Protein AF-A0A2G9T504-F1 (afdb_monomer_lite)

InterPro domains:
  IPR013785 Aldolase-type TIM barrel [G3DSA:3.20.20.70] (1-102)
  IPR051799 NADH-dependent flavin oxidoreductase [PTHR43656] (2-102)

pLDDT: mean 88.94, std 10.38, range [57.66, 97.56]

Structure (mmCIF, N/CA/C/O backbone):
data_AF-A0A2G9T504-F1
#
_entry.id   AF-A0A2G9T504-F1
#
loop_
_atom_site.group_PDB
_atom_site.id
_atom_site.type_symbol
_atom_site.label_atom_id
_atom_site.label_alt_id
_atom_site.label_comp_id
_atom_site.label_asym_id
_atom_site.label_entity_id
_atom_site.label_seq_id
_atom_site.pdbx_PDB_ins_code
_atom_site.Cartn_x
_atom_site.Cartn_y
_atom_site.Cartn_z
_atom_site.occupancy
_atom_site.B_iso_or_equiv
_atom_site.auth_seq_id
_atom_site.auth_comp_id
_atom_site.auth_asym_id
_atom_site.auth_atom_id
_atom_site.pdbx_PDB_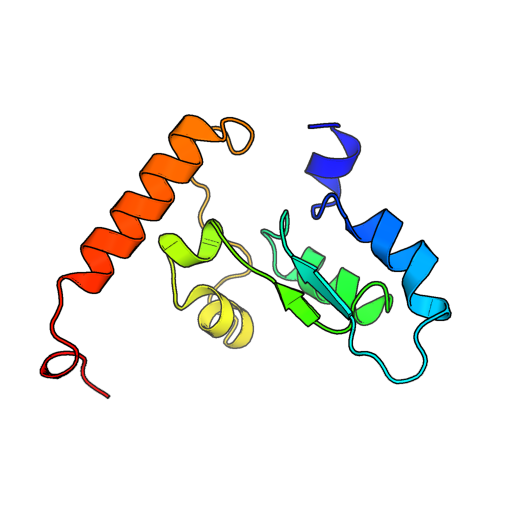model_num
ATOM 1 N N . MET A 1 1 ? 15.976 3.935 4.493 1.00 59.19 1 MET A N 1
ATOM 2 C CA . MET A 1 1 ? 14.918 3.725 5.520 1.00 59.19 1 MET A CA 1
ATOM 3 C C . MET A 1 1 ? 15.498 3.010 6.753 1.00 59.19 1 MET A C 1
ATOM 5 O O . MET A 1 1 ? 16.526 2.368 6.602 1.00 59.19 1 MET A O 1
ATOM 9 N N . ARG A 1 2 ? 14.912 3.111 7.965 1.00 67.88 2 ARG A N 1
ATOM 10 C CA . ARG A 1 2 ? 15.377 2.318 9.135 1.00 67.88 2 ARG A CA 1
ATOM 11 C C . ARG A 1 2 ? 15.087 0.824 8.917 1.00 67.88 2 ARG A C 1
ATOM 13 O O . ARG A 1 2 ? 14.008 0.484 8.430 1.00 67.88 2 ARG A O 1
ATOM 20 N N . ASP A 1 3 ? 15.984 -0.072 9.330 1.00 62.00 3 ASP A N 1
ATOM 21 C CA . ASP A 1 3 ? 15.819 -1.526 9.125 1.00 62.00 3 ASP A CA 1
ATOM 22 C C . ASP A 1 3 ? 14.589 -2.116 9.827 1.00 62.00 3 ASP A C 1
ATOM 24 O O . ASP A 1 3 ? 13.943 -3.027 9.308 1.00 62.00 3 ASP A O 1
ATOM 28 N N . SER A 1 4 ? 14.199 -1.563 10.978 1.00 59.50 4 SER A N 1
ATOM 29 C CA . SER A 1 4 ? 12.971 -1.965 11.675 1.00 59.50 4 SER A CA 1
ATOM 30 C C . SER A 1 4 ? 11.702 -1.624 10.889 1.00 59.50 4 SER A C 1
ATOM 32 O O . SER A 1 4 ? 10.693 -2.310 11.040 1.00 59.50 4 SER A O 1
ATOM 34 N N . THR A 1 5 ? 11.742 -0.595 10.035 1.00 60.25 5 THR A N 1
ATOM 35 C CA . THR A 1 5 ? 10.657 -0.252 9.107 1.00 60.25 5 THR A CA 1
ATOM 36 C C . THR A 1 5 ? 10.676 -1.153 7.874 1.00 60.25 5 THR A C 1
ATOM 38 O O . THR A 1 5 ? 9.617 -1.527 7.383 1.00 60.25 5 THR A O 1
ATOM 41 N N . ARG A 1 6 ? 11.862 -1.562 7.395 1.00 61.19 6 ARG A N 1
ATOM 42 C CA . ARG A 1 6 ? 11.978 -2.546 6.299 1.00 61.19 6 ARG A CA 1
ATOM 43 C C . ARG A 1 6 ? 11.379 -3.893 6.696 1.00 61.19 6 ARG A C 1
ATOM 45 O O . ARG A 1 6 ? 10.649 -4.476 5.908 1.00 61.19 6 ARG A O 1
ATOM 52 N N . LYS A 1 7 ? 11.642 -4.355 7.923 1.00 61.25 7 LYS A N 1
ATOM 53 C CA . LYS A 1 7 ? 11.124 -5.638 8.431 1.00 61.25 7 LYS A CA 1
ATOM 54 C C . LYS A 1 7 ? 9.631 -5.632 8.762 1.00 61.25 7 LYS A C 1
ATOM 56 O O . LYS A 1 7 ? 9.013 -6.685 8.698 1.00 61.25 7 LYS A O 1
ATOM 61 N N . ARG A 1 8 ? 9.067 -4.489 9.167 1.00 60.16 8 ARG A N 1
ATOM 62 C CA . ARG A 1 8 ? 7.657 -4.398 9.590 1.00 60.16 8 ARG A CA 1
ATOM 63 C C . ARG A 1 8 ? 6.700 -3.968 8.484 1.00 60.16 8 ARG A C 1
ATOM 65 O O . ARG A 1 8 ? 5.498 -4.091 8.681 1.00 60.16 8 ARG A O 1
ATOM 72 N N . GLU A 1 9 ? 7.234 -3.515 7.348 1.00 71.31 9 GLU A N 1
ATOM 73 C CA . GLU A 1 9 ? 6.478 -2.810 6.311 1.00 71.31 9 GLU A CA 1
ATOM 74 C C . GLU A 1 9 ? 5.777 -1.551 6.883 1.00 71.31 9 GLU A C 1
ATOM 76 O O . GLU A 1 9 ? 5.686 -1.352 8.089 1.00 71.31 9 GLU A O 1
ATOM 81 N N . ALA A 1 10 ? 5.347 -0.628 6.023 1.00 77.38 10 ALA A N 1
ATOM 82 C CA . ALA A 1 10 ? 4.589 0.576 6.410 1.00 77.38 10 ALA A CA 1
ATOM 83 C C . ALA A 1 10 ? 5.239 1.531 7.452 1.00 77.38 10 ALA A C 1
ATOM 85 O O . ALA A 1 10 ? 4.978 1.490 8.653 1.00 77.38 10 ALA A O 1
ATOM 86 N N . PHE A 1 11 ? 5.999 2.520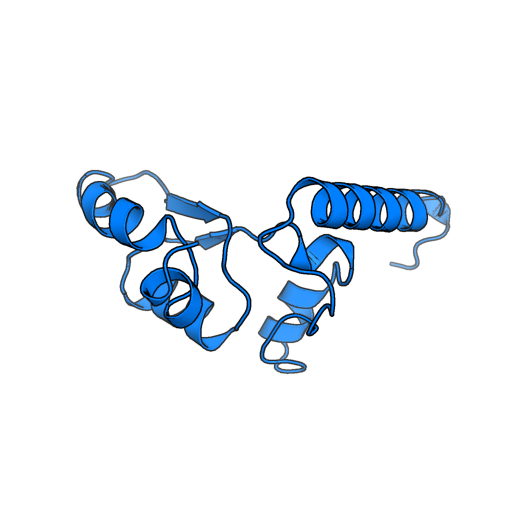 6.958 1.00 82.50 11 PHE A N 1
ATOM 87 C CA . PHE A 1 11 ? 6.631 3.584 7.764 1.00 82.50 11 PHE A CA 1
ATOM 88 C C . PHE A 1 11 ? 5.669 4.331 8.703 1.00 82.50 11 PHE A C 1
ATOM 90 O O . PHE A 1 11 ? 6.046 4.670 9.821 1.00 82.50 11 PHE A O 1
ATOM 97 N N . PHE A 1 12 ? 4.431 4.568 8.267 1.00 87.12 12 PHE A N 1
ATOM 98 C CA . PHE A 1 12 ? 3.448 5.343 9.026 1.00 87.12 12 PHE A CA 1
ATOM 99 C C . PHE A 1 12 ? 2.621 4.517 10.015 1.00 87.12 12 PHE A C 1
ATOM 101 O O . PHE A 1 12 ? 1.802 5.096 10.725 1.00 87.12 12 PHE A O 1
ATOM 108 N N . LEU A 1 13 ? 2.818 3.198 10.094 1.00 89.25 13 LEU A N 1
ATOM 109 C CA . LEU A 1 13 ? 1.950 2.334 10.893 1.00 89.25 13 LEU A CA 1
ATOM 110 C C . LEU A 1 13 ? 2.031 2.646 12.395 1.00 89.25 13 LEU A C 1
ATOM 112 O O . LEU A 1 13 ? 1.001 2.832 13.031 1.00 89.25 13 LEU A O 1
ATOM 116 N N . GLU A 1 14 ? 3.238 2.839 12.940 1.00 88.62 14 GLU A N 1
ATOM 117 C CA . GLU A 1 14 ? 3.418 3.219 14.355 1.00 88.62 14 GLU A CA 1
ATOM 118 C C . GLU A 1 14 ? 2.788 4.579 14.688 1.00 88.62 14 GLU A C 1
ATOM 120 O O . GLU A 1 14 ? 2.358 4.833 15.814 1.00 88.62 14 GLU A O 1
ATOM 125 N N . PHE A 1 15 ? 2.776 5.496 13.719 1.00 90.06 15 PHE A N 1
ATOM 126 C CA . PHE A 1 15 ? 2.121 6.786 13.889 1.00 90.06 15 PHE A CA 1
ATOM 127 C C . PHE A 1 15 ? 0.601 6.619 13.865 1.00 90.06 15 PHE A C 1
ATOM 129 O O . PHE A 1 15 ? -0.080 7.163 14.734 1.00 90.06 15 PHE A O 1
ATOM 136 N N . ALA A 1 16 ? 0.086 5.822 12.925 1.00 91.94 16 ALA A N 1
ATOM 137 C CA . ALA A 1 16 ? -1.330 5.502 12.814 1.00 91.94 16 ALA A CA 1
ATOM 138 C C . ALA A 1 16 ? -1.865 4.863 14.103 1.00 91.94 16 ALA A C 1
ATOM 140 O O . ALA A 1 16 ? -2.862 5.338 14.637 1.00 91.94 16 ALA A O 1
ATOM 141 N N . GLU A 1 17 ? -1.145 3.900 14.682 1.00 91.62 17 GLU A N 1
ATOM 142 C CA . GLU A 1 17 ? -1.490 3.252 15.958 1.00 91.62 17 GLU A CA 1
ATOM 143 C C . GLU A 1 17 ? -1.688 4.247 17.105 1.00 91.62 17 GLU A C 1
ATOM 145 O O . GLU A 1 17 ? -2.605 4.104 17.913 1.00 91.62 17 GLU A O 1
ATOM 150 N N . LYS A 1 18 ? -0.859 5.294 17.163 1.00 92.56 18 LYS A N 1
ATOM 151 C CA . LYS A 1 18 ? -0.930 6.308 18.224 1.00 92.56 18 LYS A CA 1
ATOM 152 C C . LYS A 1 18 ? -2.112 7.256 18.057 1.00 92.56 18 LYS A C 1
ATOM 154 O O . LYS A 1 18 ? -2.680 7.696 19.054 1.00 92.56 18 LYS A O 1
ATOM 159 N N . ILE A 1 19 ? -2.479 7.591 16.819 1.00 92.12 19 ILE A N 1
ATOM 160 C CA . ILE A 1 19 ? -3.541 8.572 16.544 1.00 92.12 19 ILE A CA 1
ATOM 161 C C . ILE A 1 19 ? -4.916 7.925 16.344 1.00 92.12 19 ILE A C 1
ATOM 163 O O . ILE A 1 19 ? -5.933 8.561 16.626 1.00 92.12 19 ILE A O 1
ATOM 167 N N . ARG A 1 20 ? -4.978 6.660 15.901 1.00 92.69 20 ARG A N 1
ATOM 168 C CA . ARG A 1 20 ? -6.224 5.938 15.597 1.00 92.69 20 ARG A CA 1
ATOM 169 C C . ARG A 1 20 ? -7.241 5.960 16.745 1.00 92.69 20 ARG A C 1
ATOM 171 O O . ARG A 1 20 ? -8.428 6.137 16.455 1.00 92.69 20 ARG A O 1
ATOM 178 N N . PRO A 1 21 ? -6.859 5.830 18.033 1.00 92.50 21 PRO A N 1
ATOM 179 C CA . PRO A 1 21 ? -7.818 5.856 19.140 1.00 92.50 21 PRO A CA 1
ATOM 180 C C . PRO A 1 21 ? -8.596 7.172 19.277 1.00 92.50 21 PRO A C 1
ATOM 182 O O . PRO A 1 21 ? -9.700 7.172 19.832 1.00 92.50 21 PRO A O 1
ATOM 185 N N . VAL A 1 22 ? -8.048 8.283 18.773 1.00 94.38 22 VAL A N 1
ATOM 186 C CA . VAL A 1 22 ? -8.686 9.609 18.807 1.00 94.38 22 VAL A CA 1
ATOM 187 C C . VAL A 1 22 ? -9.847 9.683 17.808 1.00 94.38 22 VAL A C 1
ATOM 189 O O . VAL A 1 22 ? -10.848 10.356 18.053 1.00 94.38 22 VAL A O 1
ATOM 192 N N . PHE A 1 23 ? -9.772 8.931 16.710 1.00 93.06 23 PHE A N 1
ATOM 193 C CA . PHE A 1 23 ? -10.794 8.911 15.670 1.00 93.06 23 PHE A CA 1
ATOM 194 C C . PHE A 1 23 ? -11.937 7.948 16.014 1.00 93.06 23 PHE A C 1
ATOM 196 O O . PHE A 1 23 ? -11.771 6.729 16.047 1.00 93.06 23 PHE A O 1
ATOM 203 N N . LYS A 1 24 ? -13.131 8.499 16.270 1.00 90.62 24 LYS A N 1
ATOM 204 C CA . LYS A 1 24 ? -14.330 7.705 16.614 1.00 90.62 24 LYS A CA 1
ATOM 205 C C . LYS A 1 24 ? -15.232 7.388 15.424 1.00 90.62 24 LYS A C 1
ATOM 207 O O . LYS A 1 24 ? -15.891 6.359 15.429 1.00 90.62 24 LYS A O 1
ATOM 212 N N . LYS A 1 25 ? -15.275 8.276 14.429 1.00 95.06 25 LYS A N 1
ATOM 213 C CA . LYS A 1 25 ? -16.122 8.144 13.228 1.00 95.06 25 LYS A CA 1
ATOM 214 C C . LYS A 1 25 ? -15.329 8.195 11.919 1.00 95.06 25 LYS A C 1
ATOM 216 O O . LYS A 1 25 ? -15.893 7.952 10.860 1.00 95.06 25 LYS A O 1
ATOM 221 N N . THR A 1 26 ? -14.049 8.553 11.989 1.00 95.50 26 THR A N 1
ATOM 222 C CA . THR A 1 26 ? -13.186 8.704 10.815 1.00 95.50 26 THR A CA 1
ATOM 223 C C . THR A 1 26 ? -12.556 7.366 10.471 1.00 95.50 26 THR A C 1
ATOM 225 O O . THR A 1 26 ? -11.981 6.729 11.351 1.00 95.50 26 THR A O 1
ATOM 228 N N . VAL A 1 27 ? -12.640 6.986 9.198 1.00 95.31 27 VAL A N 1
ATOM 229 C CA . VAL A 1 27 ? -11.956 5.811 8.654 1.00 95.31 27 VAL A CA 1
ATOM 230 C C . VAL A 1 27 ? -10.505 6.182 8.355 1.00 95.31 27 VAL A C 1
ATOM 232 O O . VAL A 1 27 ? -10.239 7.152 7.645 1.00 95.31 27 VAL A O 1
ATOM 235 N N . VAL A 1 28 ? -9.565 5.426 8.907 1.00 94.69 28 VAL A N 1
ATOM 236 C CA . VAL A 1 28 ? -8.126 5.657 8.793 1.00 94.69 28 VAL A CA 1
ATOM 237 C C . VAL A 1 28 ? -7.543 4.729 7.735 1.00 94.69 28 VAL A C 1
ATOM 239 O O . VAL A 1 28 ? -7.644 3.507 7.841 1.00 94.69 28 VAL A O 1
ATOM 242 N N . TYR A 1 29 ? -6.893 5.318 6.734 1.00 95.44 29 TYR A N 1
ATOM 243 C CA . TYR A 1 29 ? -6.152 4.599 5.701 1.00 95.44 29 TYR A CA 1
ATOM 244 C C . TYR A 1 29 ? -4.659 4.856 5.886 1.00 95.44 29 TYR A C 1
ATOM 246 O O . TYR A 1 29 ? -4.222 6.009 5.880 1.00 95.44 29 TYR A O 1
ATOM 254 N N . VAL A 1 30 ? -3.8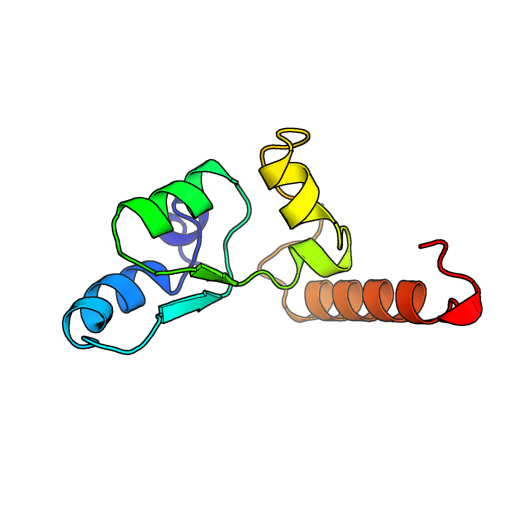61 3.795 5.985 1.00 95.06 30 VAL A N 1
ATOM 255 C CA . VAL A 1 30 ? -2.399 3.896 5.959 1.00 95.06 30 VAL A CA 1
ATOM 256 C C . VAL A 1 30 ? -1.917 3.566 4.557 1.00 95.06 30 VAL A C 1
ATOM 258 O O . VAL A 1 30 ? -2.143 2.473 4.040 1.00 95.06 30 VAL A O 1
ATOM 261 N N . THR A 1 31 ? -1.243 4.531 3.934 1.00 92.62 31 THR A N 1
ATOM 262 C CA . THR A 1 31 ? -0.696 4.385 2.583 1.00 92.62 31 THR A CA 1
ATOM 263 C C . THR A 1 31 ? 0.822 4.326 2.623 1.00 92.62 31 THR A C 1
ATOM 265 O O . THR A 1 31 ? 1.477 5.178 3.223 1.00 92.62 31 THR A O 1
ATOM 268 N N . GLY A 1 32 ? 1.378 3.353 1.903 1.00 86.06 32 GLY A N 1
ATOM 269 C CA . GLY A 1 32 ? 2.811 3.254 1.650 1.00 86.06 32 GLY A CA 1
ATOM 270 C C . GLY A 1 32 ? 3.530 2.224 2.517 1.00 86.06 32 GLY A C 1
ATOM 271 O O . GLY A 1 32 ? 3.233 2.026 3.687 1.00 86.06 32 GLY A O 1
ATOM 272 N N . GLY A 1 33 ? 4.512 1.559 1.910 1.00 87.94 33 GLY A N 1
ATOM 273 C CA . GLY A 1 33 ? 5.375 0.576 2.565 1.00 87.94 33 GLY A CA 1
ATOM 274 C C . GLY A 1 33 ? 4.820 -0.849 2.630 1.00 87.94 33 GLY A C 1
ATOM 275 O O . GLY A 1 33 ? 5.626 -1.752 2.809 1.00 87.94 33 GLY A O 1
ATOM 276 N N . PHE A 1 34 ? 3.515 -1.067 2.438 1.00 93.62 34 PHE A N 1
ATOM 277 C CA . PHE A 1 34 ? 2.934 -2.411 2.346 1.00 93.62 34 PHE A CA 1
ATOM 278 C C . PHE A 1 34 ? 3.335 -3.130 1.053 1.00 93.62 34 PHE A C 1
ATOM 280 O O . PHE A 1 34 ? 3.296 -2.553 -0.040 1.00 93.62 34 PHE A O 1
ATOM 287 N N . ARG A 1 35 ? 3.715 -4.400 1.189 1.00 93.56 35 ARG A N 1
ATOM 288 C CA . ARG A 1 35 ? 4.164 -5.293 0.114 1.00 93.56 35 ARG A CA 1
ATOM 289 C C . ARG A 1 35 ? 3.567 -6.686 0.231 1.00 93.56 35 ARG A C 1
ATOM 291 O O . ARG A 1 35 ? 3.372 -7.314 -0.805 1.00 93.56 35 ARG A O 1
ATOM 298 N N . THR A 1 36 ? 3.266 -7.161 1.436 1.00 95.31 36 THR A N 1
ATOM 299 C CA . THR A 1 36 ? 2.797 -8.533 1.659 1.00 95.31 36 THR A CA 1
ATOM 300 C C . THR A 1 36 ? 1.393 -8.574 2.258 1.00 95.31 36 THR A C 1
ATOM 302 O O . THR A 1 36 ? 1.019 -7.744 3.086 1.00 95.31 36 THR A O 1
ATOM 305 N N . ALA A 1 37 ? 0.596 -9.560 1.847 1.00 96.25 37 ALA A N 1
ATOM 306 C CA . ALA A 1 37 ? -0.756 -9.769 2.353 1.00 96.25 37 ALA A CA 1
ATOM 307 C C . ALA A 1 37 ? -0.787 -10.001 3.879 1.00 96.25 37 ALA A C 1
ATOM 309 O O . ALA A 1 37 ? -1.621 -9.380 4.535 1.00 96.25 37 ALA A O 1
ATOM 310 N N . PRO A 1 38 ? 0.128 -10.784 4.495 1.00 95.50 38 PRO A N 1
ATOM 311 C CA . PRO A 1 38 ? 0.173 -10.916 5.951 1.00 95.50 38 PRO A CA 1
ATOM 312 C C . PRO A 1 38 ? 0.384 -9.587 6.685 1.00 95.50 38 PRO A C 1
ATOM 314 O O . PRO A 1 38 ? -0.285 -9.343 7.686 1.00 95.50 38 PRO A O 1
ATOM 317 N N . ALA A 1 39 ? 1.262 -8.705 6.190 1.00 94.19 39 ALA A N 1
ATOM 318 C CA . ALA A 1 39 ? 1.479 -7.392 6.802 1.00 94.19 39 ALA A CA 1
ATOM 319 C C . ALA A 1 39 ? 0.237 -6.494 6.685 1.00 94.19 39 ALA A C 1
ATOM 321 O O . ALA A 1 39 ? -0.148 -5.838 7.653 1.00 94.19 39 ALA A O 1
ATOM 322 N N . MET A 1 40 ? -0.422 -6.512 5.522 1.00 96.06 40 MET A N 1
ATOM 323 C CA . MET A 1 40 ? -1.678 -5.796 5.281 1.00 96.06 40 MET A CA 1
ATOM 324 C C . MET A 1 40 ? -2.796 -6.275 6.215 1.00 96.06 40 MET A C 1
ATOM 326 O O . MET A 1 40 ? -3.440 -5.465 6.875 1.00 96.06 40 MET A O 1
ATOM 330 N N . VAL A 1 41 ? -2.998 -7.592 6.308 1.00 95.75 41 VAL A N 1
ATOM 331 C CA . VAL A 1 41 ? -4.014 -8.203 7.177 1.00 95.75 41 VAL A CA 1
ATOM 332 C C . VAL A 1 41 ? -3.735 -7.879 8.639 1.00 95.75 41 VAL A C 1
ATOM 334 O O . VAL A 1 41 ? -4.642 -7.455 9.350 1.00 95.75 41 VAL A O 1
ATOM 337 N N . LYS A 1 42 ? -2.480 -8.012 9.081 1.00 94.56 42 LYS A N 1
ATOM 338 C CA . LYS A 1 42 ? -2.082 -7.694 10.455 1.00 94.56 42 LYS A CA 1
ATOM 339 C C . LYS A 1 42 ? -2.395 -6.239 10.813 1.00 94.56 42 LYS A C 1
ATOM 341 O O . LYS A 1 42 ? -2.992 -5.998 11.852 1.00 94.56 42 LYS A O 1
ATOM 346 N N . ALA A 1 43 ? -2.062 -5.284 9.943 1.00 94.56 43 ALA A N 1
ATOM 347 C CA . ALA A 1 43 ? -2.333 -3.864 10.182 1.00 94.56 43 ALA A CA 1
ATOM 348 C C . ALA A 1 43 ? -3.829 -3.546 10.365 1.00 94.56 43 ALA A C 1
ATOM 350 O O . ALA A 1 43 ? -4.175 -2.656 11.143 1.00 94.56 43 ALA A O 1
ATOM 351 N N . VAL A 1 44 ? -4.709 -4.269 9.663 1.00 95.31 44 VAL A N 1
ATOM 352 C CA . VAL A 1 44 ? -6.165 -4.122 9.808 1.00 95.31 44 VAL A CA 1
ATOM 353 C C . VAL A 1 44 ? -6.669 -4.815 11.075 1.00 95.31 44 VAL A C 1
ATOM 355 O O . VAL A 1 44 ? -7.422 -4.217 11.839 1.00 95.31 44 VAL A O 1
ATOM 358 N N . LEU A 1 45 ? -6.239 -6.055 11.333 1.00 95.88 45 LEU A N 1
ATOM 359 C CA . LEU A 1 45 ? -6.672 -6.828 12.505 1.00 95.88 45 LEU A CA 1
ATOM 360 C C . LEU A 1 45 ? -6.218 -6.208 13.830 1.00 95.88 45 LEU A C 1
ATOM 362 O O . LEU A 1 45 ? -6.968 -6.241 14.803 1.00 95.88 45 LEU A O 1
ATOM 366 N N . ASP A 1 46 ? -5.033 -5.602 13.858 1.00 93.69 46 ASP A N 1
ATOM 367 C CA . ASP A 1 46 ? -4.517 -4.894 15.033 1.00 93.69 46 ASP A CA 1
ATOM 368 C C . ASP A 1 46 ? -5.244 -3.558 15.282 1.00 93.69 46 ASP A C 1
ATOM 370 O O . ASP A 1 46 ? -5.034 -2.908 16.306 1.00 93.69 46 ASP A O 1
ATOM 374 N N . GLY A 1 47 ? -6.104 -3.121 14.354 1.00 92.44 47 GLY A N 1
ATOM 375 C CA . GLY A 1 47 ? -6.815 -1.847 14.437 1.00 92.44 47 GLY A CA 1
ATOM 376 C C . GLY A 1 47 ? -5.928 -0.624 14.190 1.00 92.44 47 GLY A C 1
ATOM 377 O O . GLY A 1 47 ? -6.377 0.504 14.408 1.00 92.44 47 GLY A O 1
ATOM 378 N N . SER A 1 48 ? -4.691 -0.819 13.721 1.00 92.06 48 SER A N 1
ATOM 379 C CA . SER A 1 48 ? -3.750 0.250 13.361 1.00 92.06 48 SER A CA 1
ATOM 380 C C . SER A 1 48 ? -4.280 1.108 12.206 1.00 92.06 48 SER A C 1
ATOM 382 O O . SER A 1 48 ? -3.987 2.301 12.124 1.00 92.06 48 SER A O 1
ATOM 384 N N . THR A 1 49 ? -5.077 0.513 11.315 1.00 94.88 49 THR A N 1
ATOM 385 C CA . THR A 1 49 ? -5.754 1.185 10.203 1.00 94.88 49 THR A CA 1
ATOM 386 C C . THR A 1 49 ? -7.034 0.440 9.832 1.00 94.88 49 THR A C 1
ATOM 388 O O . THR A 1 49 ? -7.114 -0.770 9.998 1.00 94.88 49 THR A O 1
ATOM 391 N N . ASP A 1 50 ? -8.025 1.141 9.287 1.00 95.25 50 ASP A N 1
ATOM 392 C CA . ASP A 1 50 ? -9.260 0.516 8.802 1.00 95.25 50 ASP A CA 1
ATOM 393 C C . ASP A 1 50 ? -9.122 0.005 7.350 1.00 95.25 50 ASP A C 1
ATOM 395 O O . ASP A 1 50 ? -9.882 -0.860 6.921 1.00 95.25 50 ASP A O 1
ATOM 399 N N . ALA A 1 51 ? -8.156 0.525 6.578 1.00 95.12 51 ALA A N 1
ATOM 400 C CA . ALA A 1 51 ? -7.899 0.104 5.201 1.00 95.12 51 ALA A CA 1
ATOM 401 C C . ALA A 1 51 ? -6.459 0.381 4.730 1.00 95.12 51 ALA A C 1
ATOM 403 O O . ALA A 1 51 ? -5.748 1.232 5.267 1.00 95.12 51 ALA A O 1
ATOM 404 N N . ILE A 1 52 ? -6.039 -0.336 3.684 1.00 95.94 52 ILE A N 1
ATOM 405 C CA . ILE A 1 52 ? -4.679 -0.294 3.134 1.00 95.94 52 ILE A CA 1
ATOM 406 C C . ILE A 1 52 ? -4.629 0.545 1.858 1.00 95.94 52 ILE A C 1
ATOM 408 O O . ILE A 1 52 ? -5.362 0.288 0.905 1.00 95.94 52 ILE A O 1
ATOM 412 N N . GLY A 1 53 ? -3.706 1.506 1.811 1.00 95.25 53 GLY A N 1
ATOM 413 C CA . GLY A 1 53 ? -3.362 2.235 0.594 1.00 95.25 53 GLY A CA 1
ATOM 414 C C . GLY A 1 53 ? -2.126 1.658 -0.100 1.00 95.25 53 GLY A C 1
ATOM 415 O O . GLY A 1 53 ? -1.053 1.537 0.502 1.00 95.25 53 GLY A O 1
ATOM 416 N N . LEU A 1 54 ? -2.256 1.361 -1.396 1.00 95.19 54 LEU A N 1
ATOM 417 C CA . LEU A 1 54 ? -1.170 0.891 -2.258 1.00 95.19 54 LEU A CA 1
ATOM 418 C C . LEU A 1 54 ? -0.829 1.936 -3.325 1.00 95.19 54 LEU A C 1
ATOM 420 O O . LEU A 1 54 ? -1.706 2.607 -3.855 1.00 95.19 54 LEU A O 1
ATOM 424 N N . GLY A 1 55 ? 0.466 2.064 -3.627 1.00 93.25 55 GLY A N 1
ATOM 425 C CA . GLY A 1 55 ? 0.992 3.007 -4.622 1.00 93.25 55 GLY A CA 1
ATOM 426 C C . GLY A 1 55 ? 1.897 2.305 -5.633 1.00 93.25 55 GLY A C 1
ATOM 427 O O . GLY A 1 55 ? 1.428 1.612 -6.520 1.00 93.25 55 GLY A O 1
ATOM 428 N N . ARG A 1 56 ? 3.219 2.414 -5.475 1.00 93.25 56 ARG A N 1
ATOM 429 C CA . ARG A 1 56 ? 4.204 1.822 -6.409 1.00 93.25 56 ARG A CA 1
ATOM 430 C C . ARG A 1 56 ? 3.972 0.338 -6.783 1.00 93.25 56 ARG A C 1
ATOM 432 O O . ARG A 1 56 ? 4.180 -0.002 -7.937 1.00 93.25 56 ARG A O 1
ATOM 439 N N . PRO A 1 57 ? 3.537 -0.569 -5.886 1.00 92.88 57 PRO A N 1
ATOM 440 C CA . PRO A 1 57 ? 3.236 -1.949 -6.287 1.00 92.88 57 PRO A CA 1
ATOM 441 C C . PRO A 1 57 ? 2.138 -2.085 -7.352 1.00 92.88 57 PRO A C 1
ATOM 443 O O . PRO A 1 57 ? 2.229 -2.955 -8.209 1.00 92.88 57 PRO A O 1
ATOM 446 N N . ILE A 1 58 ? 1.121 -1.219 -7.324 1.00 94.62 58 ILE A N 1
ATOM 447 C CA . ILE A 1 58 ? -0.029 -1.314 -8.235 1.00 94.62 58 ILE A CA 1
ATOM 448 C C . ILE A 1 58 ? 0.213 -0.620 -9.579 1.00 94.62 58 ILE A C 1
ATOM 450 O O . ILE A 1 58 ? -0.600 -0.752 -10.486 1.00 94.62 58 ILE A O 1
ATOM 454 N N . THR A 1 59 ? 1.328 0.102 -9.744 1.00 94.31 59 THR A N 1
ATOM 455 C CA . THR A 1 59 ? 1.674 0.688 -11.048 1.00 94.31 59 THR A CA 1
ATOM 456 C C . THR A 1 59 ? 2.203 -0.358 -12.019 1.00 94.31 59 THR A C 1
ATOM 458 O O . THR A 1 59 ? 2.004 -0.207 -13.216 1.00 94.31 59 THR A O 1
ATOM 461 N N . ILE A 1 60 ? 2.833 -1.428 -11.522 1.00 91.00 60 ILE A N 1
ATOM 462 C CA . ILE A 1 60 ? 3.250 -2.579 -12.336 1.00 91.00 60 ILE A CA 1
ATOM 463 C C . ILE A 1 60 ? 2.172 -3.665 -12.399 1.00 91.00 60 ILE A C 1
ATOM 465 O O . ILE A 1 60 ? 2.035 -4.334 -13.419 1.00 91.00 60 ILE A O 1
ATOM 469 N N . GLU A 1 61 ? 1.400 -3.830 -11.324 1.00 93.00 61 GLU A N 1
ATOM 470 C CA . GLU A 1 61 ? 0.385 -4.876 -11.199 1.00 93.00 61 GLU A CA 1
ATOM 471 C C . GLU A 1 61 ? -0.933 -4.284 -10.668 1.00 93.00 61 GLU A C 1
ATOM 473 O O . GLU A 1 61 ? -1.223 -4.366 -9.471 1.00 93.00 61 GLU A O 1
ATOM 478 N N . PRO A 1 62 ? -1.746 -3.645 -11.533 1.00 93.31 62 PRO A N 1
ATOM 479 C CA . PRO A 1 62 ? -2.965 -2.951 -11.105 1.00 93.31 62 PRO A CA 1
ATOM 480 C C . PRO A 1 62 ? -4.002 -3.860 -10.447 1.00 93.31 62 PRO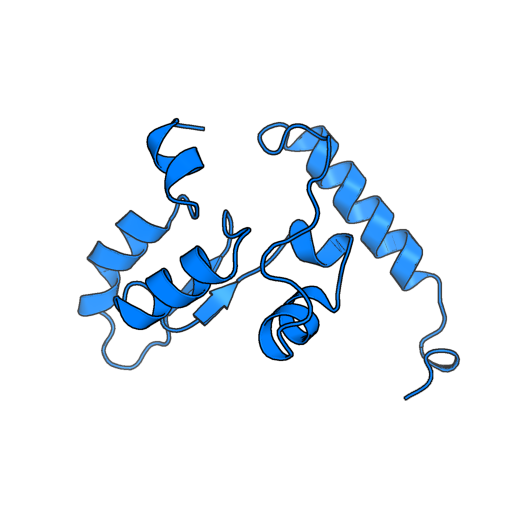 A C 1
ATOM 482 O O . PRO A 1 62 ? -4.786 -3.411 -9.613 1.00 93.31 62 PRO A O 1
ATOM 485 N N . ASP A 1 63 ? -4.012 -5.140 -10.817 1.00 94.69 63 ASP A N 1
ATOM 486 C CA . ASP A 1 63 ? -4.914 -6.153 -10.282 1.00 94.69 63 ASP A CA 1
ATOM 487 C C . ASP A 1 63 ? -4.360 -6.872 -9.042 1.00 94.69 63 ASP A C 1
ATOM 489 O O . ASP A 1 63 ? -5.035 -7.756 -8.512 1.00 94.69 63 ASP A O 1
ATOM 493 N N . LEU A 1 64 ? -3.194 -6.461 -8.520 1.00 96.19 64 LEU A N 1
ATOM 494 C CA . LEU A 1 64 ? -2.587 -7.012 -7.303 1.00 96.19 64 LEU A CA 1
ATOM 495 C C . LEU A 1 64 ? -3.573 -7.112 -6.123 1.00 96.19 64 LEU A C 1
ATOM 497 O O . LEU A 1 64 ? -3.622 -8.175 -5.502 1.00 96.19 64 LEU A O 1
ATOM 501 N N . PRO A 1 65 ? -4.398 -6.090 -5.797 1.00 95.50 65 PRO A N 1
ATOM 502 C CA . PRO A 1 65 ? -5.357 -6.213 -4.700 1.00 95.50 65 PRO A CA 1
ATOM 503 C C . PRO A 1 65 ? -6.354 -7.350 -4.938 1.00 95.50 65 PRO A C 1
ATOM 505 O O . PRO A 1 65 ? -6.657 -8.117 -4.029 1.00 95.50 65 PRO A O 1
ATOM 508 N N . ALA A 1 66 ? -6.829 -7.496 -6.176 1.00 96.62 66 ALA A N 1
ATOM 509 C CA . ALA A 1 66 ? -7.771 -8.544 -6.535 1.00 96.62 66 ALA A CA 1
ATOM 510 C C . ALA A 1 66 ? -7.110 -9.931 -6.496 1.00 96.62 66 ALA A C 1
ATOM 512 O O . ALA A 1 66 ? -7.717 -10.869 -5.987 1.00 96.62 66 ALA A O 1
ATOM 513 N N . LYS A 1 67 ? -5.858 -10.058 -6.955 1.00 97.19 67 LYS A N 1
ATOM 514 C CA . LYS A 1 67 ? -5.075 -11.301 -6.855 1.00 97.19 67 LYS A CA 1
ATOM 515 C C . LYS A 1 67 ? -4.845 -11.728 -5.408 1.00 97.19 67 LYS A C 1
ATOM 517 O O . LYS A 1 67 ? -5.031 -12.899 -5.089 1.00 97.19 67 LYS A O 1
ATOM 522 N N . ILE A 1 68 ? -4.509 -10.784 -4.523 1.00 96.88 68 ILE A N 1
ATOM 523 C CA . ILE A 1 68 ? -4.381 -11.041 -3.080 1.00 96.88 68 ILE A CA 1
ATOM 524 C C . ILE A 1 68 ? -5.709 -11.550 -2.510 1.00 96.88 68 ILE A C 1
ATOM 526 O O . ILE A 1 68 ? -5.732 -12.576 -1.836 1.00 96.88 68 ILE A O 1
ATOM 530 N N . LEU A 1 69 ? -6.823 -10.876 -2.816 1.00 95.44 69 LEU A N 1
ATOM 531 C CA . LEU A 1 69 ? -8.149 -11.265 -2.324 1.00 95.44 69 LEU A CA 1
ATOM 532 C C . LEU A 1 69 ? -8.622 -12.622 -2.867 1.00 95.44 69 LEU A C 1
ATOM 534 O O . LEU A 1 69 ? -9.348 -13.330 -2.174 1.00 95.44 69 LEU A O 1
ATOM 538 N N . ARG A 1 70 ? -8.204 -13.003 -4.080 1.00 97.56 70 ARG A N 1
ATOM 539 C CA . ARG A 1 70 ? -8.469 -14.329 -4.667 1.00 97.56 70 ARG A CA 1
ATOM 540 C C . ARG A 1 70 ? -7.499 -15.418 -4.193 1.00 97.56 70 ARG A C 1
ATOM 542 O O . ARG A 1 70 ? -7.693 -16.578 -4.535 1.00 97.56 70 ARG A O 1
ATOM 549 N N . GLY A 1 71 ? -6.471 -15.070 -3.417 1.00 96.06 71 GLY A N 1
ATOM 550 C CA . GLY A 1 71 ? -5.443 -16.012 -2.966 1.00 96.06 71 GLY A CA 1
ATOM 551 C C . GLY A 1 71 ? -4.461 -16.443 -4.062 1.00 96.06 71 GLY A C 1
ATOM 552 O O . GLY A 1 71 ? -3.754 -17.431 -3.892 1.00 96.06 71 GLY A O 1
ATOM 553 N N . GLU A 1 72 ? -4.398 -15.717 -5.179 1.00 97.56 72 GLU A N 1
ATOM 554 C CA . GLU A 1 72 ? -3.498 -16.010 -6.305 1.00 97.56 72 GLU A CA 1
ATOM 555 C C . GLU A 1 72 ? -2.047 -15.606 -6.004 1.00 97.56 72 GLU A C 1
ATOM 557 O O . GLU A 1 72 ? -1.108 -16.173 -6.561 1.00 97.56 72 GLU A O 1
ATOM 562 N N . CYS A 1 73 ? -1.849 -14.637 -5.107 1.00 96.31 73 CYS A N 1
ATOM 563 C CA . CYS A 1 73 ? -0.534 -14.229 -4.625 1.00 96.31 73 CYS A CA 1
ATOM 564 C C . CYS A 1 73 ? -0.604 -13.690 -3.191 1.00 96.31 73 CYS A C 1
ATOM 566 O O . CYS A 1 73 ? -1.622 -13.146 -2.767 1.00 96.31 73 CYS A O 1
ATOM 568 N N . CYS A 1 74 ? 0.515 -13.757 -2.468 1.00 96.25 74 CYS A N 1
ATOM 569 C CA . CYS A 1 74 ? 0.626 -13.242 -1.097 1.00 96.25 74 CYS A CA 1
ATOM 570 C C . CYS A 1 74 ? 1.477 -11.969 -0.988 1.00 96.25 74 CYS A C 1
ATOM 572 O O . CYS A 1 74 ? 1.693 -11.470 0.118 1.00 96.25 74 CYS A O 1
ATOM 574 N N . SER A 1 75 ? 1.995 -11.443 -2.098 1.00 95.69 75 SER A N 1
ATOM 575 C CA . SER A 1 75 ? 2.853 -10.260 -2.102 1.00 95.69 75 SER A CA 1
ATOM 576 C C . SER A 1 75 ? 2.892 -9.586 -3.465 1.00 95.69 75 SER A C 1
ATOM 578 O O . SER A 1 75 ? 2.663 -10.224 -4.488 1.00 95.69 75 SER A O 1
ATOM 580 N N . ALA A 1 76 ? 3.268 -8.310 -3.468 1.00 94.06 76 ALA A N 1
ATOM 581 C CA . ALA A 1 76 ? 3.701 -7.617 -4.671 1.00 94.06 76 ALA A CA 1
ATOM 582 C C . ALA A 1 76 ? 4.919 -8.308 -5.305 1.00 94.06 76 ALA A C 1
ATOM 584 O O . ALA A 1 76 ? 5.727 -8.925 -4.601 1.00 94.06 76 ALA A O 1
ATOM 585 N N . ALA A 1 77 ? 5.089 -8.133 -6.617 1.00 91.62 77 ALA A N 1
ATOM 586 C CA . ALA A 1 77 ? 6.288 -8.568 -7.322 1.00 91.62 77 ALA A CA 1
ATOM 587 C C . ALA A 1 77 ? 7.575 -7.976 -6.710 1.00 91.62 77 ALA A C 1
ATOM 589 O O . ALA A 1 77 ? 7.625 -6.803 -6.315 1.00 91.62 77 ALA A O 1
ATOM 590 N N . ASP A 1 78 ? 8.633 -8.790 -6.678 1.00 89.69 78 ASP A N 1
ATOM 591 C CA . ASP A 1 78 ? 9.968 -8.370 -6.252 1.00 89.69 78 ASP A CA 1
ATOM 592 C C . ASP A 1 78 ? 10.650 -7.549 -7.356 1.00 89.69 78 ASP A C 1
ATOM 594 O O . ASP A 1 78 ? 11.343 -8.064 -8.238 1.00 89.69 78 ASP A O 1
ATOM 598 N N . VAL A 1 79 ? 10.396 -6.242 -7.332 1.00 86.81 79 VAL A N 1
ATOM 599 C CA . VAL A 1 79 ? 11.004 -5.290 -8.259 1.00 86.81 79 VAL A CA 1
ATOM 600 C C . VAL A 1 79 ? 12.468 -5.092 -7.870 1.00 86.81 79 VAL A C 1
ATOM 602 O O . VAL A 1 79 ? 12.759 -4.581 -6.795 1.00 86.81 79 VAL A O 1
ATOM 605 N N . LYS A 1 80 ? 13.393 -5.412 -8.782 1.00 90.00 80 LYS A N 1
ATOM 606 C CA . LYS A 1 80 ? 14.855 -5.301 -8.580 1.00 90.00 80 LYS A CA 1
ATOM 607 C C . LYS A 1 80 ? 15.399 -3.864 -8.533 1.00 90.00 80 LYS A C 1
ATOM 609 O O . LYS A 1 80 ? 16.604 -3.658 -8.622 1.00 90.00 80 LYS A O 1
ATOM 614 N N . LEU A 1 81 ? 14.518 -2.875 -8.421 1.00 90.00 81 LEU A N 1
ATOM 615 C CA . LEU A 1 81 ? 14.880 -1.477 -8.213 1.00 90.00 81 LEU A CA 1
ATOM 616 C C . LEU A 1 81 ? 14.993 -1.221 -6.713 1.00 90.00 81 LEU A C 1
ATOM 618 O O . LEU A 1 81 ? 14.193 -1.755 -5.945 1.00 90.00 81 LEU A O 1
ATOM 622 N N . ASP A 1 82 ? 15.930 -0.369 -6.302 1.00 89.62 82 ASP A N 1
ATOM 623 C CA . ASP A 1 82 ? 16.012 0.046 -4.903 1.00 89.62 82 ASP A CA 1
ATOM 624 C C . ASP A 1 82 ? 14.717 0.782 -4.503 1.00 89.62 82 ASP A C 1
ATOM 626 O O . ASP A 1 82 ? 14.418 1.846 -5.052 1.00 89.62 82 ASP A O 1
ATOM 630 N N . PRO A 1 83 ? 13.919 0.250 -3.556 1.00 84.38 83 PRO A N 1
ATOM 631 C CA . PRO A 1 83 ? 12.687 0.894 -3.119 1.00 84.38 83 PRO A CA 1
ATOM 632 C C . PRO A 1 83 ? 12.916 2.224 -2.385 1.00 84.38 83 PRO A C 1
ATOM 634 O O . PRO A 1 83 ? 11.947 2.975 -2.221 1.00 84.38 83 PRO A O 1
ATOM 637 N N . ASP A 1 84 ? 14.138 2.516 -1.937 1.00 85.94 84 ASP A N 1
ATOM 638 C CA . ASP A 1 84 ? 14.499 3.779 -1.293 1.00 85.94 84 ASP A CA 1
ATOM 639 C C . ASP A 1 84 ? 14.985 4.838 -2.307 1.00 85.94 84 ASP A C 1
ATOM 641 O O . ASP A 1 84 ? 14.970 6.028 -1.984 1.00 85.94 84 ASP A O 1
ATOM 645 N N . ASP A 1 85 ? 15.316 4.454 -3.547 1.00 91.75 85 ASP A N 1
ATOM 646 C CA . ASP A 1 85 ? 15.593 5.411 -4.624 1.00 91.75 85 ASP A CA 1
ATOM 647 C C . ASP A 1 85 ? 14.276 5.968 -5.179 1.00 91.75 85 ASP A C 1
ATOM 649 O O . ASP A 1 85 ? 13.598 5.391 -6.042 1.00 91.75 85 ASP A O 1
ATOM 653 N N . PHE A 1 86 ? 13.876 7.117 -4.641 1.00 89.56 86 PHE A N 1
ATOM 654 C CA . PHE A 1 86 ? 12.648 7.781 -5.054 1.00 89.56 86 PHE A CA 1
ATOM 655 C C . PHE A 1 86 ? 12.677 8.209 -6.527 1.00 89.56 86 PHE A C 1
ATOM 657 O O . PHE A 1 86 ? 11.658 8.083 -7.205 1.00 89.56 86 PHE A O 1
ATOM 664 N N . GLY A 1 87 ? 13.818 8.682 -7.036 1.00 95.06 87 GLY A N 1
ATOM 665 C CA . GLY A 1 87 ? 13.931 9.176 -8.409 1.00 95.06 87 GLY A CA 1
ATOM 666 C C . GLY A 1 87 ? 13.685 8.062 -9.420 1.00 95.06 87 GLY A C 1
ATOM 667 O O . GLY A 1 87 ? 12.803 8.175 -10.276 1.00 95.06 87 GLY A O 1
ATOM 668 N N . ILE A 1 88 ? 14.396 6.946 -9.256 1.00 94.88 88 ILE A N 1
ATOM 669 C CA . ILE A 1 88 ? 14.270 5.775 -10.127 1.00 94.88 88 ILE A CA 1
ATOM 670 C C . ILE A 1 88 ? 12.888 5.135 -9.994 1.00 94.88 88 ILE A C 1
ATOM 672 O O . ILE A 1 88 ? 12.226 4.869 -11.000 1.00 94.88 88 ILE A O 1
ATOM 676 N N . THR A 1 89 ? 12.404 4.914 -8.769 1.00 93.12 89 THR A N 1
ATOM 677 C CA . THR A 1 89 ? 11.107 4.245 -8.580 1.00 93.12 89 THR A CA 1
ATOM 678 C C . THR A 1 89 ? 9.922 5.101 -9.027 1.00 93.12 89 THR A C 1
ATOM 680 O O . THR A 1 89 ? 8.935 4.548 -9.518 1.00 93.12 89 THR A O 1
ATOM 683 N N . SER A 1 90 ? 10.009 6.430 -8.920 1.00 94.44 90 SER A N 1
ATOM 684 C CA . SER A 1 90 ? 9.001 7.356 -9.447 1.00 94.44 90 SER A CA 1
ATOM 685 C C . SER A 1 90 ? 8.982 7.345 -10.977 1.00 94.44 90 SER A C 1
ATOM 687 O O . SER A 1 90 ? 7.922 7.164 -11.577 1.00 94.44 90 SER A O 1
ATOM 689 N N . ALA A 1 91 ? 10.152 7.434 -11.622 1.00 96.44 91 ALA A N 1
ATOM 690 C CA . ALA A 1 91 ? 10.260 7.352 -13.079 1.00 96.44 91 ALA A CA 1
ATOM 691 C C . ALA A 1 91 ? 9.705 6.025 -13.626 1.00 96.44 91 ALA A C 1
ATOM 693 O O . ALA A 1 91 ? 8.923 6.025 -14.581 1.00 96.44 91 ALA A O 1
ATOM 694 N N . ALA A 1 92 ? 10.039 4.901 -12.982 1.00 95.25 92 ALA A N 1
ATOM 695 C CA . ALA A 1 92 ? 9.511 3.588 -13.341 1.00 95.25 92 ALA A CA 1
ATOM 696 C C . ALA A 1 92 ? 7.981 3.524 -13.199 1.00 95.25 92 ALA A C 1
ATOM 698 O O . ALA A 1 92 ? 7.296 3.117 -14.135 1.00 95.25 92 ALA A O 1
ATOM 699 N N . SER A 1 93 ? 7.441 3.990 -12.068 1.00 95.12 93 SER A N 1
ATOM 700 C CA . SER A 1 93 ? 5.995 3.988 -11.800 1.00 95.12 93 SER A CA 1
ATOM 701 C C . SER A 1 93 ? 5.223 4.833 -12.820 1.00 95.12 93 SER A C 1
ATOM 703 O O . SER A 1 93 ? 4.219 4.383 -13.371 1.00 95.12 93 SER A O 1
ATOM 705 N N . ASN A 1 94 ? 5.716 6.038 -13.126 1.00 96.06 94 ASN A N 1
ATOM 706 C CA . ASN A 1 94 ? 5.112 6.924 -14.124 1.00 96.06 94 ASN A CA 1
ATOM 707 C C . ASN A 1 94 ? 5.154 6.314 -15.528 1.00 96.06 94 ASN A C 1
ATOM 709 O O . ASN A 1 94 ? 4.168 6.390 -16.259 1.00 96.06 94 ASN A O 1
ATOM 713 N N . THR A 1 95 ? 6.264 5.666 -15.889 1.00 94.94 95 THR A N 1
ATOM 714 C CA . THR A 1 95 ? 6.397 4.976 -17.179 1.00 94.94 95 THR A CA 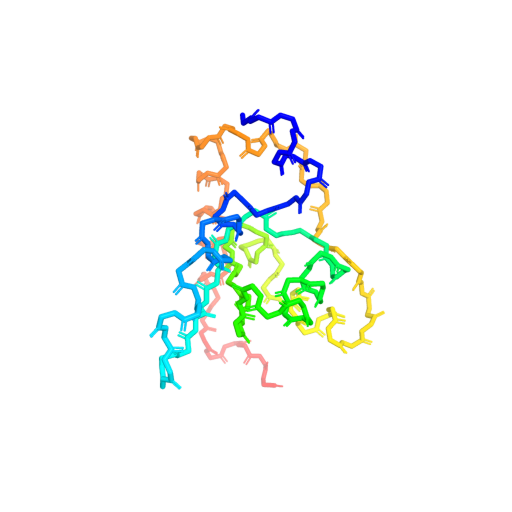1
ATOM 715 C C . THR A 1 95 ? 5.386 3.838 -17.301 1.00 94.94 95 THR A C 1
ATOM 717 O O . THR A 1 95 ? 4.700 3.744 -18.315 1.00 94.94 95 THR A O 1
ATOM 720 N N . GLN A 1 96 ? 5.235 3.014 -16.260 1.00 93.75 96 GLN A N 1
ATOM 721 C CA . GLN A 1 96 ? 4.273 1.907 -16.247 1.00 93.75 96 GLN A CA 1
ATOM 722 C C . GLN A 1 96 ? 2.831 2.408 -16.384 1.00 93.75 96 GLN A C 1
ATOM 724 O O . GLN A 1 96 ? 2.086 1.931 -17.238 1.00 93.75 96 GLN A O 1
ATOM 729 N N . MET A 1 97 ? 2.445 3.423 -15.603 1.00 93.81 97 MET A N 1
ATOM 730 C CA . MET A 1 97 ? 1.117 4.037 -15.714 1.00 93.81 97 MET A CA 1
ATOM 731 C C . MET A 1 97 ? 0.885 4.646 -17.100 1.00 93.81 97 MET A C 1
ATOM 733 O O . MET A 1 97 ? -0.175 4.438 -17.689 1.00 93.81 97 MET A O 1
ATOM 737 N N . GLY A 1 98 ? 1.882 5.343 -17.652 1.00 93.25 98 GLY A N 1
ATOM 738 C CA . GLY A 1 98 ? 1.819 5.913 -18.997 1.00 93.25 98 GLY A CA 1
ATOM 739 C C . GLY A 1 98 ? 1.636 4.848 -20.081 1.00 93.25 98 GLY A C 1
ATOM 740 O O . GLY A 1 98 ? 0.800 5.015 -20.964 1.00 93.25 98 GLY A O 1
ATOM 741 N N . GLN A 1 99 ? 2.354 3.726 -19.989 1.00 90.81 99 GLN A N 1
ATOM 742 C CA . GLN A 1 99 ? 2.210 2.592 -20.909 1.00 90.81 99 GLN A CA 1
ATOM 743 C C . GLN A 1 99 ? 0.822 1.947 -20.823 1.00 90.81 99 GLN A C 1
ATOM 745 O O . GLN A 1 99 ? 0.236 1.613 -21.852 1.00 90.81 99 GLN A O 1
ATOM 750 N N . MET A 1 100 ? 0.267 1.800 -19.616 1.00 87.56 100 MET A N 1
ATOM 751 C CA . MET A 1 100 ? -1.082 1.257 -19.429 1.00 87.56 100 MET A CA 1
ATOM 752 C C . MET A 1 100 ? -2.169 2.207 -19.944 1.00 87.56 100 MET A C 1
ATOM 754 O O . MET A 1 100 ? -3.134 1.758 -20.560 1.00 87.56 100 MET A O 1
ATOM 758 N N . GLY A 1 101 ? -1.989 3.515 -19.744 1.00 88.62 101 GLY A N 1
ATOM 759 C CA . GLY A 1 101 ? -2.929 4.551 -20.176 1.00 88.62 101 GLY A CA 1
ATOM 760 C C . GLY A 1 101 ? -2.991 4.777 -21.691 1.00 88.62 101 GLY A C 1
ATOM 761 O O . GLY A 1 101 ? -3.915 5.430 -22.165 1.00 88.62 101 GLY A O 1
ATOM 762 N N . GLN A 1 102 ? -2.051 4.230 -22.468 1.00 87.31 102 GLN A N 1
ATOM 763 C CA . GLN A 1 102 ? -2.042 4.345 -23.935 1.00 87.31 102 GLN A CA 1
ATOM 764 C C . GLN A 1 102 ? -3.155 3.537 -24.618 1.00 87.31 102 GLN A C 1
ATOM 766 O O . GLN A 1 102 ? -3.463 3.773 -25.785 1.00 87.31 102 GLN A O 1
ATOM 771 N N . ARG A 1 103 ? -3.768 2.570 -23.921 1.00 79.38 103 ARG A N 1
ATOM 772 C CA . ARG A 1 103 ? -4.869 1.778 -24.480 1.00 79.38 103 ARG A CA 1
ATOM 773 C C . ARG A 1 103 ? -6.183 2.558 -24.365 1.00 79.38 103 ARG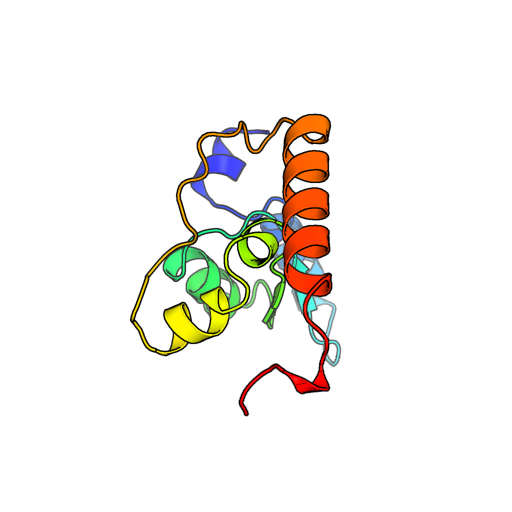 A C 1
ATOM 775 O O . ARG A 1 103 ? -6.555 2.932 -23.253 1.00 79.38 103 ARG A O 1
ATOM 782 N N . PRO A 1 104 ? -6.922 2.775 -25.469 1.00 77.31 104 PRO A N 1
ATOM 783 C CA . PRO A 1 104 ? -8.229 3.414 -25.406 1.00 77.31 104 PRO A CA 1
ATOM 784 C C . PRO A 1 104 ? -9.165 2.648 -24.469 1.00 77.31 104 PRO A C 1
ATOM 786 O O . PRO A 1 104 ? -9.248 1.422 -24.546 1.00 77.31 104 PRO A O 1
ATOM 789 N N . PHE A 1 105 ? -9.928 3.365 -23.638 1.00 73.88 105 PHE A N 1
ATOM 790 C CA . PHE A 1 105 ? -10.922 2.752 -22.747 1.00 73.88 105 PHE A CA 1
ATOM 791 C C . PHE A 1 105 ? -11.915 1.857 -23.510 1.00 73.88 105 PHE A C 1
ATOM 793 O O . PHE A 1 105 ? -12.321 0.811 -23.015 1.00 73.88 105 PHE A O 1
ATOM 800 N N . SER A 1 106 ? -12.235 2.216 -24.759 1.00 80.62 106 SER A N 1
ATOM 801 C CA . SER A 1 106 ? -13.094 1.436 -25.660 1.00 80.62 106 SER A CA 1
ATOM 802 C C . SER A 1 106 ? -12.562 0.039 -26.005 1.00 80.62 106 SER A C 1
ATOM 804 O O . SER A 1 106 ? -13.331 -0.797 -26.470 1.00 80.62 106 SER A O 1
ATOM 806 N N . GLN A 1 107 ? -11.271 -0.228 -25.790 1.00 72.31 107 GLN A N 1
ATOM 807 C CA . GLN A 1 107 ? -10.619 -1.506 -26.094 1.00 72.31 107 GLN A CA 1
ATOM 808 C C . GLN A 1 107 ? -10.393 -2.382 -24.851 1.00 72.31 107 GLN A C 1
ATOM 810 O O . GLN A 1 107 ? -9.918 -3.513 -24.975 1.00 72.31 107 GLN A O 1
ATOM 815 N N . VAL A 1 108 ? -10.730 -1.897 -23.653 1.00 71.62 108 VAL A N 1
ATOM 816 C CA . VAL A 1 108 ? -10.646 -2.687 -22.421 1.00 71.62 108 VAL A CA 1
ATOM 817 C C . VAL A 1 108 ? -11.885 -3.583 -22.356 1.00 71.62 108 VAL A C 1
ATOM 819 O O . VAL A 1 108 ? -12.999 -3.100 -22.160 1.00 71.62 108 VAL A O 1
ATOM 822 N N . LYS A 1 109 ? -11.714 -4.895 -22.585 1.00 62.34 109 LYS A N 1
ATOM 823 C CA . LYS A 1 109 ? -12.801 -5.874 -22.412 1.00 62.34 109 LYS A CA 1
ATOM 824 C C . LYS A 1 109 ? -13.307 -5.807 -20.965 1.00 62.34 109 LYS A C 1
ATOM 826 O O . LYS A 1 109 ? -12.491 -5.823 -20.047 1.00 62.34 109 LYS A O 1
ATOM 831 N N . LYS A 1 110 ? -14.631 -5.692 -20.813 1.00 57.66 110 LYS A N 1
ATOM 832 C CA . LYS A 1 110 ? -15.325 -5.761 -19.519 1.00 57.66 110 LYS A CA 1
ATOM 833 C C . LYS A 1 110 ? -15.163 -7.130 -18.876 1.00 57.66 110 LYS A C 1
ATOM 835 O O . LYS A 1 110 ? -15.167 -8.122 -19.640 1.00 57.66 110 LYS A O 1
#

Foldseek 3Di:
DDVVCLVLFAPCLVVLQVCQVVDDPDFFEGEGRDWFQVSQVCSCVVSSGVHYHYDLLCLQPVCVVVCCVVVVDGGGDDDPDDPPPPVVSVVVSVVSNVVVVVDPPVPDDD

Radius of gyration: 15.71 Å; chains: 1; bounding box: 32×26×45 Å

Sequence (110 aa):
MRDSTRKREAFFLEFAEKIRPVFKKTVVYVTGGFRTAPAMVKAVLDGSTDAIGLGRPITIEPDLPAKILRGECCSAADVKLDPDDFGITSAASNTQMGQMGQRPFSQVKK

Secondary structure (DSSP, 8-state):
--HHHHHH--TTHHHHHHHGGG-SSPPPEEESS--BHHHHHHHHHTTS-SEEE--HHHHH-TTHHHHHHTTS-SB----SS-TT-HHHHHHHHHHHHHHHHTS-GGGS--

Organism: Teladorsagia circumcincta (NCBI:txid45464)